Protein AF-A0A6M2A0Y3-F1 (afdb_monomer)

Secondary structure (DSSP, 8-state):
-HHHHHHHHHHHHHHHHHH-SS--HHHHHHHHT----S---HHHHHHHHHTS----SS--BT-BHHHHHTT--S-SEEEE-SSEEEEEEEETTEEEEEEEEE-TTSBEEEEEEE-TTS--EEEPPPBP-

pLDDT: mean 83.69, std 17.21, range [31.77, 98.12]

Nearest PDB structures (foldseek):
  3gmy-assembly2_B  TM=7.279E-01  e=8.124E-01  Streptomyces clavuligerus
  4bp9-assembly6_F  TM=4.773E-01  e=2.158E+00  Trypanosoma brucei
  3k44-assembly4_D  TM=2.844E-01  e=9.342E+00  Drosophila melanogaster

Structure (mmCIF, N/CA/C/O backbone):
data_AF-A0A6M2A0Y3-F1
#
_entry.id   AF-A0A6M2A0Y3-F1
#
loop_
_atom_site.group_PDB
_atom_site.id
_atom_site.type_symbol
_atom_site.label_atom_id
_atom_site.label_alt_id
_atom_site.label_comp_id
_atom_site.label_asym_id
_atom_site.label_entity_id
_atom_site.label_seq_id
_atom_site.pdbx_PDB_ins_code
_atom_site.Cartn_x
_atom_site.Cartn_y
_atom_site.Cartn_z
_atom_site.occupancy
_atom_site.B_iso_or_equiv
_atom_site.auth_seq_id
_atom_site.auth_comp_id
_atom_site.auth_asym_id
_atom_site.auth_atom_id
_atom_site.pdbx_PDB_model_num
ATOM 1 N N . MET A 1 1 ? -14.631 5.623 -30.372 1.00 44.09 1 MET A N 1
ATOM 2 C CA . MET A 1 1 ? -13.637 6.088 -29.372 1.00 44.09 1 MET A CA 1
ATOM 3 C C . MET A 1 1 ? -13.279 5.050 -28.300 1.00 44.09 1 MET A C 1
ATOM 5 O O . MET A 1 1 ? -12.095 4.834 -28.102 1.00 44.09 1 MET A O 1
ATOM 9 N N . LYS A 1 2 ? -14.228 4.340 -27.660 1.00 38.03 2 LYS A N 1
ATOM 10 C CA . LYS A 1 2 ? -13.922 3.330 -26.611 1.00 38.03 2 LYS A CA 1
ATOM 11 C C . LYS A 1 2 ? -13.047 2.138 -27.058 1.00 38.03 2 LYS A C 1
ATOM 13 O O . LYS A 1 2 ? -12.259 1.637 -26.266 1.00 38.03 2 LYS A O 1
ATOM 18 N N . ALA A 1 3 ? -13.153 1.699 -28.314 1.00 35.50 3 ALA A N 1
ATOM 19 C CA . ALA A 1 3 ? -12.375 0.563 -28.829 1.00 35.50 3 ALA A CA 1
ATOM 20 C C . ALA A 1 3 ? -10.895 0.901 -29.106 1.00 35.50 3 ALA A C 1
ATOM 22 O O . ALA A 1 3 ? -10.027 0.051 -28.936 1.00 35.50 3 ALA A O 1
ATOM 23 N N . TYR A 1 4 ? -10.597 2.153 -29.470 1.00 31.77 4 TYR A N 1
ATOM 24 C CA . TYR A 1 4 ? -9.240 2.596 -29.813 1.00 31.77 4 TYR A CA 1
ATOM 25 C C . TYR A 1 4 ? -8.333 2.689 -28.575 1.00 31.77 4 TYR A C 1
ATOM 27 O O . TYR A 1 4 ? -7.171 2.292 -28.622 1.00 31.77 4 TYR A O 1
ATOM 35 N N . ASN A 1 5 ? -8.892 3.112 -27.436 1.00 38.03 5 ASN A N 1
ATOM 36 C CA . ASN A 1 5 ? -8.170 3.148 -26.160 1.00 38.03 5 ASN A CA 1
ATOM 37 C C . ASN A 1 5 ? -7.891 1.738 -25.610 1.00 38.03 5 ASN A C 1
ATOM 39 O O . ASN A 1 5 ? -6.826 1.507 -25.049 1.00 38.03 5 ASN A O 1
ATOM 43 N N . ARG A 1 6 ? -8.788 0.764 -25.839 1.00 38.41 6 ARG A N 1
ATOM 44 C CA . ARG A 1 6 ? -8.549 -0.642 -25.453 1.00 38.41 6 ARG A CA 1
ATOM 45 C C . ARG A 1 6 ? -7.405 -1.283 -26.245 1.00 38.41 6 ARG A C 1
ATOM 47 O O . ARG A 1 6 ? -6.589 -1.982 -25.658 1.00 38.41 6 ARG A O 1
ATOM 54 N N . LEU A 1 7 ? -7.310 -1.021 -27.551 1.00 38.25 7 LEU A N 1
ATOM 55 C CA . LEU A 1 7 ? -6.240 -1.575 -28.393 1.00 38.25 7 LEU A CA 1
ATOM 56 C C . LEU A 1 7 ? -4.859 -0.963 -28.105 1.00 38.25 7 LEU A C 1
ATOM 58 O O . LEU A 1 7 ? -3.871 -1.695 -28.099 1.00 38.25 7 LEU A O 1
ATOM 62 N N . LYS A 1 8 ? -4.776 0.343 -27.809 1.00 36.94 8 LYS A N 1
ATOM 63 C CA . LYS A 1 8 ? -3.513 0.977 -27.386 1.00 36.94 8 LYS A CA 1
ATOM 64 C C . LYS A 1 8 ? -2.985 0.404 -26.069 1.00 36.94 8 LYS A C 1
ATOM 66 O O . LYS A 1 8 ? -1.787 0.155 -25.970 1.00 36.94 8 LYS A O 1
ATOM 71 N N . ASN A 1 9 ? -3.870 0.115 -25.112 1.00 45.28 9 ASN A N 1
ATOM 72 C CA . ASN A 1 9 ? -3.480 -0.502 -23.843 1.00 45.28 9 ASN A CA 1
ATOM 73 C C . ASN A 1 9 ? -2.858 -1.891 -24.054 1.00 45.28 9 ASN A C 1
ATOM 75 O O . ASN A 1 9 ? -1.806 -2.165 -23.494 1.00 45.28 9 ASN A O 1
ATOM 79 N N . HIS A 1 10 ? -3.421 -2.746 -24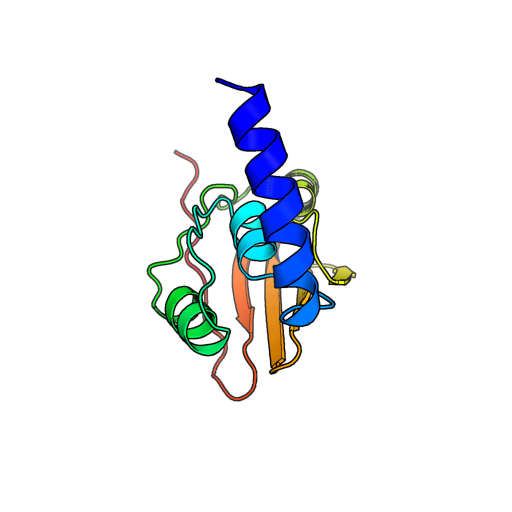.915 1.00 45.28 10 HIS A N 1
ATOM 80 C CA . HIS A 1 10 ? -2.874 -4.094 -25.145 1.00 45.28 10 HIS A CA 1
ATOM 81 C C . HIS A 1 10 ? -1.499 -4.116 -25.833 1.00 45.28 10 HIS A C 1
ATOM 83 O O . HIS A 1 10 ? -0.675 -4.967 -25.505 1.00 45.28 10 HIS A O 1
ATOM 89 N N . ILE A 1 11 ? -1.224 -3.180 -26.747 1.00 49.44 11 ILE A N 1
ATOM 90 C CA . ILE A 1 11 ? 0.081 -3.100 -27.426 1.00 49.44 11 ILE A CA 1
ATOM 91 C C . ILE A 1 11 ? 1.146 -2.505 -26.488 1.00 49.44 11 ILE A C 1
ATOM 93 O O . ILE A 1 11 ? 2.271 -3.000 -26.454 1.00 49.44 11 ILE A O 1
ATOM 97 N N . GLN A 1 12 ? 0.788 -1.511 -25.666 1.00 50.88 12 GLN A N 1
ATOM 98 C CA . GLN A 1 12 ? 1.687 -0.939 -24.655 1.00 50.88 12 GLN A CA 1
ATOM 99 C C . GLN A 1 12 ? 2.019 -1.954 -23.539 1.00 50.88 12 GLN A C 1
ATOM 101 O O . GLN A 1 12 ? 3.169 -2.051 -23.110 1.00 50.88 12 GLN A O 1
ATOM 106 N N . LEU A 1 13 ? 1.037 -2.770 -23.126 1.00 52.72 13 LEU A N 1
ATOM 107 C CA . LEU A 1 13 ? 1.202 -3.830 -22.122 1.00 52.72 13 LEU A CA 1
ATOM 108 C C . LEU A 1 13 ? 2.219 -4.903 -22.553 1.00 52.72 13 LEU A C 1
ATOM 110 O O . LEU A 1 13 ? 2.980 -5.390 -21.720 1.00 52.72 13 LEU A O 1
ATOM 114 N N . GLY A 1 14 ? 2.284 -5.248 -23.845 1.00 52.22 14 GLY A N 1
ATOM 115 C CA . GLY A 1 14 ? 3.218 -6.260 -24.358 1.00 52.22 14 GLY A CA 1
ATOM 116 C C . GLY A 1 14 ? 4.697 -5.864 -24.249 1.00 52.22 14 GLY A C 1
ATOM 117 O O . GLY A 1 14 ? 5.532 -6.694 -23.896 1.00 52.22 14 GLY A O 1
ATOM 118 N N . TYR A 1 15 ? 5.028 -4.590 -24.490 1.00 56.00 15 TYR A N 1
ATOM 119 C CA . TYR A 1 15 ? 6.403 -4.082 -24.369 1.00 56.00 15 TYR A CA 1
ATOM 120 C C . TYR A 1 15 ? 6.819 -3.842 -22.912 1.00 56.00 15 TYR A C 1
ATOM 122 O O . TYR A 1 15 ? 7.969 -4.100 -22.548 1.00 56.00 15 TYR A O 1
ATOM 130 N N . ASN A 1 16 ? 5.890 -3.410 -22.054 1.00 61.16 16 ASN A N 1
ATOM 131 C CA . ASN A 1 16 ? 6.184 -3.160 -20.642 1.00 61.16 16 ASN A CA 1
ATOM 132 C C . ASN A 1 16 ? 6.520 -4.447 -19.872 1.00 61.16 16 ASN A C 1
ATOM 134 O O . ASN A 1 16 ? 7.391 -4.410 -19.005 1.00 61.16 16 ASN A O 1
ATOM 138 N N . ARG A 1 17 ? 5.948 -5.602 -20.241 1.00 72.75 17 ARG A N 1
ATOM 139 C CA . ARG A 1 17 ? 6.266 -6.897 -19.602 1.00 72.75 17 ARG A CA 1
ATOM 140 C C . ARG A 1 17 ? 7.701 -7.381 -19.829 1.00 72.75 17 ARG A C 1
ATOM 142 O O . ARG A 1 17 ? 8.202 -8.161 -19.028 1.00 72.75 17 ARG A O 1
ATOM 149 N N . ILE A 1 18 ? 8.403 -6.894 -20.857 1.00 70.44 18 ILE A N 1
ATOM 150 C CA . ILE A 1 18 ? 9.843 -7.171 -21.025 1.00 70.44 18 ILE A CA 1
ATOM 151 C C . ILE A 1 18 ? 10.662 -6.420 -19.963 1.00 70.44 18 ILE A C 1
ATOM 153 O O . ILE A 1 18 ? 11.642 -6.942 -19.431 1.00 70.44 18 ILE A O 1
ATOM 157 N N . ARG A 1 19 ? 10.264 -5.183 -19.646 1.00 67.38 19 ARG A N 1
ATOM 158 C CA . ARG A 1 19 ? 10.937 -4.336 -18.651 1.00 67.38 19 ARG A CA 1
ATOM 159 C C . ARG A 1 19 ? 10.553 -4.716 -17.218 1.00 67.38 19 ARG A C 1
ATOM 161 O O . ARG A 1 19 ? 11.399 -4.650 -16.326 1.00 67.38 19 ARG A O 1
ATOM 168 N N . TYR A 1 20 ? 9.307 -5.141 -17.041 1.00 74.12 20 TYR A N 1
ATOM 169 C CA . TYR A 1 20 ? 8.647 -5.428 -15.774 1.00 74.12 20 TYR A CA 1
ATOM 170 C C . TYR A 1 20 ? 7.939 -6.790 -15.840 1.00 74.12 20 TYR A C 1
ATOM 172 O O . TYR A 1 20 ? 6.723 -6.861 -16.032 1.00 74.12 20 TYR A O 1
ATOM 180 N N . PRO A 1 21 ? 8.698 -7.894 -15.732 1.00 77.75 21 PRO A N 1
ATOM 181 C CA . PRO A 1 21 ? 8.154 -9.236 -15.932 1.00 77.75 21 PRO A CA 1
ATOM 182 C C . PRO A 1 21 ? 7.223 -9.710 -14.808 1.00 77.75 21 PRO A C 1
ATOM 184 O O . PRO A 1 21 ? 6.469 -10.652 -15.030 1.00 77.75 21 PRO A O 1
ATOM 187 N N . PHE A 1 22 ? 7.265 -9.078 -13.628 1.00 84.44 22 PHE A N 1
ATOM 188 C CA . PHE A 1 22 ? 6.494 -9.496 -12.450 1.00 84.44 22 PHE A CA 1
ATOM 189 C C . PHE A 1 22 ? 5.427 -8.460 -12.081 1.00 84.44 22 PHE A C 1
ATOM 191 O O . PHE A 1 22 ? 4.248 -8.727 -12.280 1.00 84.44 22 PHE A O 1
ATOM 198 N N . SER A 1 23 ? 5.832 -7.268 -11.636 1.00 88.19 23 SER A N 1
ATOM 199 C CA . SER A 1 23 ? 4.929 -6.155 -11.321 1.00 88.19 23 SER A CA 1
ATOM 200 C C . SER A 1 23 ? 5.288 -4.906 -12.121 1.00 88.19 23 SER A C 1
ATOM 202 O O . SER A 1 23 ? 6.466 -4.647 -12.379 1.00 88.19 23 SER A O 1
ATOM 204 N N . MET A 1 24 ? 4.279 -4.124 -12.501 1.00 89.31 24 MET A N 1
ATOM 205 C CA . MET A 1 24 ? 4.426 -2.824 -13.162 1.00 89.31 24 MET A CA 1
ATOM 206 C C . MET A 1 24 ? 4.079 -1.673 -12.205 1.00 89.31 24 MET A C 1
ATOM 208 O O . MET A 1 24 ? 3.170 -1.827 -11.387 1.00 89.31 24 MET A O 1
ATOM 212 N N . PRO A 1 25 ? 4.737 -0.503 -12.314 1.00 89.75 25 PRO A N 1
ATOM 213 C CA . PRO A 1 25 ? 4.362 0.685 -11.543 1.00 89.75 25 PRO A CA 1
ATOM 214 C C . PRO A 1 25 ? 2.874 1.034 -11.663 1.00 89.75 25 PRO A C 1
ATOM 216 O O . PRO A 1 25 ? 2.238 1.403 -10.682 1.00 89.75 25 PRO A O 1
ATOM 219 N N . GLU A 1 26 ? 2.297 0.857 -12.851 1.00 88.69 26 GLU A N 1
ATOM 220 C CA . GLU A 1 26 ? 0.884 1.114 -13.120 1.00 88.69 26 GLU A CA 1
ATOM 221 C C . GLU A 1 26 ? -0.049 0.153 -12.367 1.00 88.69 26 GLU A C 1
ATOM 223 O O . GLU A 1 26 ? -1.135 0.559 -11.972 1.00 88.69 26 GLU A O 1
ATOM 228 N N . GLU A 1 27 ? 0.362 -1.098 -12.125 1.00 90.00 27 GLU A N 1
ATOM 229 C CA . GLU A 1 27 ? -0.421 -2.057 -11.325 1.00 90.00 27 GLU A CA 1
ATOM 230 C C . GLU A 1 27 ? -0.467 -1.625 -9.858 1.00 90.00 27 GLU A C 1
ATOM 232 O O . GLU A 1 27 ? -1.539 -1.587 -9.262 1.00 90.00 27 GLU A O 1
ATOM 237 N N . VAL A 1 28 ? 0.675 -1.197 -9.309 1.00 91.69 28 VAL A N 1
ATOM 238 C CA . VAL A 1 28 ? 0.727 -0.622 -7.957 1.00 91.69 28 VAL A CA 1
ATOM 239 C C . VAL A 1 28 ? -0.116 0.651 -7.879 1.00 91.69 28 VAL A C 1
ATOM 241 O O . VAL A 1 28 ? -0.860 0.849 -6.921 1.00 91.69 28 VAL A O 1
ATOM 244 N N . GLY A 1 29 ? -0.027 1.510 -8.898 1.00 90.69 29 GLY A N 1
ATOM 245 C CA . GLY A 1 29 ? -0.835 2.720 -8.995 1.00 90.69 29 GLY A CA 1
ATOM 246 C C . GLY A 1 29 ? -2.330 2.414 -8.958 1.00 90.69 29 GLY A C 1
ATOM 247 O O . GLY A 1 29 ? -3.044 2.996 -8.147 1.00 90.69 29 GLY A O 1
ATOM 248 N N . LEU A 1 30 ? -2.794 1.457 -9.765 1.00 90.88 30 LEU A N 1
ATOM 249 C CA . LEU A 1 30 ? -4.194 1.026 -9.786 1.00 90.88 30 LEU A CA 1
ATOM 250 C C . LEU A 1 30 ? -4.669 0.529 -8.419 1.00 90.88 30 LEU A C 1
ATOM 252 O O . LEU A 1 30 ? -5.734 0.954 -7.964 1.00 90.88 30 LEU A O 1
ATOM 256 N N . ASP A 1 31 ? -3.868 -0.301 -7.752 1.00 92.69 31 ASP A N 1
ATOM 257 C CA . ASP A 1 31 ? -4.221 -0.863 -6.447 1.00 92.69 31 ASP A CA 1
ATOM 258 C C . ASP A 1 31 ? -4.334 0.235 -5.369 1.00 92.69 31 ASP A C 1
ATOM 260 O O . ASP A 1 31 ? -5.216 0.198 -4.508 1.00 92.69 31 ASP A O 1
ATOM 264 N N . LEU A 1 32 ? -3.529 1.298 -5.474 1.00 91.12 32 LEU A N 1
ATOM 265 C CA . LEU A 1 32 ? -3.592 2.470 -4.591 1.00 91.12 32 LEU A CA 1
ATOM 266 C C . LEU A 1 32 ? -4.614 3.543 -5.016 1.00 91.12 32 LEU A C 1
ATOM 268 O O . LEU A 1 32 ? -4.879 4.480 -4.254 1.00 91.12 32 LEU A O 1
ATOM 272 N N . GLY A 1 33 ? -5.196 3.434 -6.210 1.00 90.69 33 GLY A N 1
ATOM 273 C CA . GLY A 1 33 ? -6.075 4.459 -6.787 1.00 90.69 33 GLY A CA 1
ATOM 274 C C . GLY A 1 33 ? -5.321 5.696 -7.281 1.00 90.69 33 GLY A C 1
ATOM 275 O O . GLY A 1 33 ? -5.838 6.806 -7.238 1.00 90.69 33 GLY A O 1
ATOM 276 N N . LEU A 1 34 ? -4.073 5.528 -7.706 1.00 88.69 34 LEU A N 1
ATOM 277 C CA . LEU A 1 34 ? -3.209 6.587 -8.209 1.00 88.69 34 LEU A CA 1
ATOM 278 C C . LEU A 1 34 ? -3.163 6.544 -9.733 1.00 88.69 34 LEU A C 1
ATOM 280 O O . LEU A 1 34 ? -2.939 5.492 -10.334 1.00 88.69 34 LEU A O 1
ATOM 284 N N . ASP A 1 35 ? -3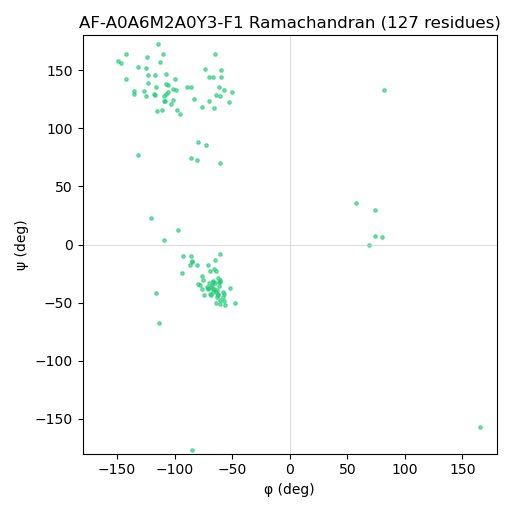.303 7.709 -10.359 1.00 84.69 35 ASP A N 1
ATOM 285 C CA . ASP A 1 35 ? -3.144 7.852 -11.804 1.00 84.69 35 ASP A CA 1
ATOM 286 C C . ASP A 1 35 ? -1.656 7.931 -12.175 1.00 84.69 35 ASP A C 1
ATOM 288 O O . ASP A 1 35 ? -1.110 8.993 -12.485 1.00 84.69 35 ASP A O 1
ATOM 292 N N . ILE A 1 36 ? -0.969 6.791 -12.083 1.00 82.56 36 ILE A N 1
ATOM 293 C CA . ILE A 1 36 ? 0.415 6.656 -12.542 1.00 82.56 36 ILE A CA 1
ATOM 294 C C . ILE A 1 36 ? 0.373 6.474 -14.058 1.00 82.56 36 ILE A C 1
ATOM 296 O O . ILE A 1 36 ? 0.289 5.363 -14.582 1.00 82.56 36 ILE A O 1
ATOM 300 N N . THR A 1 37 ? 0.390 7.597 -14.772 1.00 69.00 37 THR A N 1
ATOM 301 C CA . THR A 1 37 ? 0.505 7.625 -16.230 1.00 69.00 37 THR A CA 1
ATOM 302 C C . THR A 1 37 ? 1.935 7.931 -16.644 1.00 69.00 37 THR A C 1
ATOM 304 O O . THR A 1 37 ? 2.606 8.783 -16.066 1.00 69.00 37 THR A O 1
ATOM 307 N N . ASN A 1 38 ? 2.363 7.266 -17.718 1.00 5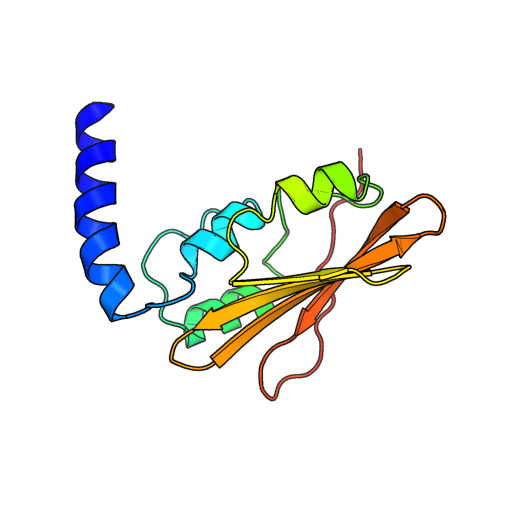8.97 38 ASN A N 1
ATOM 308 C CA . ASN A 1 38 ? 3.722 7.234 -18.262 1.00 58.97 38 ASN A CA 1
ATOM 309 C C . ASN A 1 38 ? 4.628 6.238 -17.540 1.00 58.97 38 ASN A C 1
ATOM 311 O O . ASN A 1 38 ? 4.698 6.216 -16.320 1.00 58.97 38 ASN A O 1
ATOM 315 N N . ALA A 1 39 ? 5.336 5.442 -18.345 1.00 60.66 39 ALA A N 1
ATOM 316 C CA . ALA A 1 39 ? 6.285 4.408 -17.948 1.00 60.66 39 ALA A CA 1
ATOM 317 C C . ALA A 1 39 ? 7.463 4.977 -17.135 1.00 60.66 39 ALA A C 1
ATOM 319 O O . ALA A 1 39 ? 8.597 5.042 -17.631 1.00 60.66 39 ALA A O 1
ATOM 320 N N . LEU A 1 40 ? 7.190 5.400 -15.898 1.00 72.25 40 LEU A N 1
ATOM 321 C CA . LEU A 1 40 ? 8.200 5.743 -14.918 1.00 72.25 40 LEU A CA 1
ATOM 322 C C . LEU A 1 40 ? 9.185 4.585 -14.873 1.00 72.25 40 LEU A C 1
ATOM 324 O O . LEU A 1 40 ? 8.813 3.409 -14.827 1.00 72.25 40 LEU A O 1
ATOM 328 N N . ASN A 1 41 ? 10.467 4.922 -14.955 1.00 82.50 41 ASN A N 1
ATOM 329 C CA . ASN A 1 41 ? 11.474 3.941 -14.612 1.00 82.50 41 ASN A CA 1
ATOM 330 C C . ASN A 1 41 ? 11.340 3.616 -13.109 1.00 82.50 41 ASN A C 1
ATOM 332 O O . ASN A 1 41 ? 10.672 4.333 -12.364 1.00 82.50 41 ASN A O 1
ATOM 336 N N . PHE A 1 42 ? 11.946 2.514 -12.672 1.00 84.88 42 PHE A N 1
ATOM 337 C CA . PHE A 1 42 ? 11.781 2.044 -11.297 1.00 84.88 42 PHE A CA 1
ATOM 338 C C . PHE A 1 42 ? 12.208 3.091 -10.254 1.00 84.88 42 PHE A C 1
ATOM 340 O O . PHE A 1 42 ? 11.495 3.286 -9.283 1.00 84.88 42 PHE A O 1
ATOM 347 N N . GLU A 1 43 ? 13.305 3.809 -10.489 1.00 88.06 43 GLU A N 1
ATOM 348 C CA . GLU A 1 43 ? 13.825 4.839 -9.581 1.00 88.06 43 GLU A CA 1
ATOM 349 C C . GLU A 1 43 ? 12.851 6.014 -9.431 1.00 88.06 43 GLU A C 1
ATOM 351 O O . GLU A 1 43 ? 12.430 6.320 -8.322 1.00 88.06 43 GLU A O 1
ATOM 356 N N . SER A 1 44 ? 12.371 6.584 -10.541 1.00 87.94 44 SER A N 1
ATOM 357 C CA . SER A 1 44 ? 11.370 7.660 -10.508 1.00 87.94 44 SER A CA 1
ATOM 358 C C . SER A 1 44 ? 10.043 7.214 -9.885 1.00 87.94 44 SER A C 1
ATOM 360 O O . SER A 1 44 ? 9.320 8.021 -9.306 1.00 87.94 44 SER A O 1
ATOM 362 N N . PHE A 1 45 ? 9.702 5.928 -10.002 1.00 88.19 45 PHE A N 1
ATOM 363 C CA . PHE A 1 45 ? 8.549 5.356 -9.315 1.00 88.19 45 PHE A CA 1
ATOM 364 C C . PHE A 1 45 ? 8.769 5.273 -7.797 1.00 88.19 45 PHE A C 1
ATOM 366 O O . PHE A 1 45 ? 7.870 5.642 -7.042 1.00 88.19 45 PHE A O 1
ATOM 373 N N . LEU A 1 46 ? 9.955 4.858 -7.341 1.00 89.44 46 LEU A N 1
ATOM 374 C CA . LEU A 1 46 ? 10.291 4.859 -5.916 1.00 89.44 46 LEU A CA 1
ATOM 375 C C . LEU A 1 46 ? 10.297 6.274 -5.335 1.00 89.44 46 LEU A C 1
ATOM 377 O O . LEU A 1 46 ? 9.688 6.490 -4.293 1.00 89.44 46 LEU A O 1
ATOM 381 N N . GLU A 1 47 ? 10.910 7.234 -6.032 1.00 88.75 47 GLU A N 1
ATOM 382 C CA . GLU A 1 47 ? 10.896 8.653 -5.653 1.00 88.75 47 GLU A CA 1
ATOM 383 C C . GLU A 1 47 ? 9.465 9.191 -5.539 1.00 88.75 47 GLU A C 1
ATOM 385 O O . GLU A 1 47 ? 9.126 9.905 -4.595 1.00 88.75 47 GLU A O 1
ATOM 390 N N . PHE A 1 48 ? 8.591 8.821 -6.480 1.00 87.88 48 PHE A N 1
ATOM 391 C CA . PHE A 1 48 ? 7.183 9.200 -6.427 1.00 87.88 48 PHE A CA 1
ATOM 392 C C . PHE A 1 48 ? 6.495 8.654 -5.168 1.00 87.88 48 PHE A C 1
ATOM 394 O O . PHE A 1 48 ? 5.834 9.419 -4.457 1.00 87.88 48 PHE A O 1
ATOM 401 N N . LEU A 1 49 ? 6.683 7.366 -4.857 1.00 88.31 49 LEU A N 1
ATOM 402 C CA . LEU A 1 49 ? 6.109 6.737 -3.666 1.00 88.31 49 LEU A CA 1
ATOM 403 C C . LEU A 1 49 ? 6.664 7.338 -2.364 1.00 88.31 49 LEU A C 1
ATOM 405 O O . LEU A 1 49 ? 5.899 7.579 -1.429 1.00 88.31 49 LEU A O 1
ATOM 409 N N . SER A 1 50 ? 7.969 7.618 -2.306 1.00 87.06 50 SER A N 1
ATOM 410 C CA . SER A 1 50 ? 8.647 8.116 -1.103 1.00 87.06 50 SER A CA 1
ATOM 411 C C . SER A 1 50 ? 8.476 9.620 -0.867 1.00 87.06 50 SER A C 1
ATOM 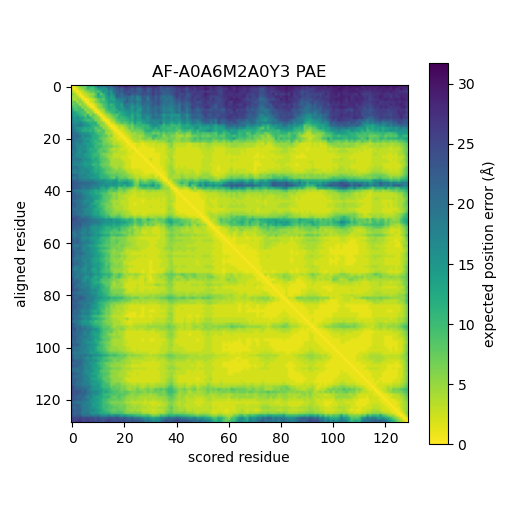413 O O . SER A 1 50 ? 8.618 10.080 0.264 1.00 87.06 50 SER A O 1
ATOM 415 N N . SER A 1 51 ? 8.082 10.392 -1.887 1.00 83.56 51 SER A N 1
ATOM 416 C CA . SER A 1 51 ? 7.874 11.849 -1.796 1.00 83.56 51 SER A CA 1
ATOM 417 C C . SER A 1 51 ? 6.800 12.298 -0.791 1.00 83.56 51 SER A C 1
ATOM 419 O O . SER A 1 51 ? 6.598 13.498 -0.594 1.00 83.56 51 SER A O 1
ATOM 421 N N . GLY A 1 52 ? 6.030 11.368 -0.216 1.00 71.69 52 GLY A N 1
ATOM 422 C CA . GLY A 1 52 ? 4.897 11.664 0.666 1.00 71.69 52 GLY A CA 1
ATOM 423 C C . GLY A 1 52 ? 3.701 12.315 -0.041 1.00 71.69 52 GLY A C 1
ATOM 424 O O . GLY A 1 52 ? 2.686 12.586 0.601 1.00 71.69 52 GLY A O 1
ATOM 425 N N . SER A 1 53 ? 3.800 12.546 -1.355 1.00 70.19 53 SER A N 1
ATOM 426 C CA . SER A 1 53 ? 2.720 13.075 -2.201 1.00 70.19 53 SER A CA 1
ATOM 427 C C . SER A 1 53 ? 1.778 11.973 -2.696 1.00 70.19 53 SER A C 1
ATOM 429 O O . SER A 1 53 ? 0.678 12.250 -3.170 1.00 70.19 53 SER A O 1
ATOM 431 N N . CYS A 1 54 ? 2.200 10.716 -2.558 1.00 74.50 54 CYS A N 1
ATOM 432 C CA . CYS A 1 54 ? 1.415 9.526 -2.835 1.00 74.50 54 CYS A CA 1
ATOM 433 C C . CYS A 1 54 ? 0.343 9.338 -1.747 1.00 74.50 54 CYS A C 1
ATOM 435 O O . CYS A 1 54 ? 0.553 8.645 -0.753 1.00 74.50 54 CYS A O 1
ATOM 437 N N . LEU A 1 55 ? -0.810 9.985 -1.926 1.00 84.69 55 LEU A N 1
ATOM 438 C CA . LEU A 1 55 ? -1.995 9.769 -1.098 1.00 84.69 55 LEU A CA 1
ATOM 439 C C . LEU A 1 55 ? -2.904 8.744 -1.787 1.00 84.69 55 LEU A C 1
ATOM 441 O O . LEU A 1 55 ? -3.459 9.066 -2.841 1.00 84.69 55 LEU A O 1
ATOM 445 N N . PRO A 1 56 ? -3.071 7.533 -1.222 1.00 88.94 56 PRO A N 1
ATOM 446 C CA . PRO A 1 56 ? -3.976 6.539 -1.782 1.00 88.94 56 PRO A CA 1
ATOM 447 C C . PRO A 1 56 ? -5.395 7.108 -1.880 1.00 88.94 56 PRO A C 1
ATOM 449 O O . PRO A 1 56 ? -5.891 7.692 -0.916 1.00 88.94 56 PRO A O 1
ATOM 452 N N . GLN A 1 57 ? -6.047 6.932 -3.029 1.00 89.75 57 GLN A N 1
ATOM 453 C CA . GLN A 1 57 ? -7.431 7.385 -3.236 1.00 89.75 57 GLN A CA 1
ATOM 454 C C . GLN A 1 57 ? -8.444 6.278 -2.940 1.00 89.75 57 GLN A C 1
ATOM 456 O O . GLN A 1 57 ? -9.588 6.562 -2.602 1.00 89.75 57 GLN A O 1
ATOM 461 N N . ASN A 1 58 ? -8.014 5.018 -3.040 1.00 88.56 58 ASN A N 1
ATOM 462 C CA . ASN A 1 58 ? -8.862 3.859 -2.771 1.00 88.56 58 ASN A CA 1
ATOM 463 C C . ASN A 1 58 ? -8.910 3.482 -1.286 1.00 88.56 58 ASN A C 1
ATOM 465 O O . ASN A 1 58 ? -9.754 2.687 -0.888 1.00 88.56 58 ASN A O 1
ATOM 469 N N . LEU A 1 59 ? -7.985 3.995 -0.470 1.00 93.19 59 LEU A N 1
ATOM 470 C CA . LEU A 1 59 ? -7.811 3.563 0.913 1.00 93.19 59 LEU A CA 1
ATOM 471 C C . LEU A 1 59 ? -8.099 4.702 1.869 1.00 93.19 59 LEU A C 1
ATOM 473 O O . LEU A 1 59 ? -7.575 5.800 1.719 1.00 93.19 59 LEU A O 1
ATOM 477 N N . GLU A 1 60 ? -8.850 4.399 2.919 1.00 93.94 60 GLU A N 1
ATOM 478 C CA . GLU A 1 60 ? -9.176 5.359 3.962 1.00 93.94 60 GLU A CA 1
ATOM 479 C C . GLU A 1 60 ? -8.933 4.771 5.342 1.00 93.94 60 GLU A C 1
ATOM 481 O O . GLU A 1 60 ? -9.042 3.563 5.586 1.00 93.94 60 GLU A O 1
ATOM 486 N N . LYS A 1 61 ? -8.642 5.653 6.296 1.00 94.50 61 LYS A N 1
ATOM 487 C CA . LYS A 1 61 ? -8.528 5.252 7.689 1.00 94.50 61 LYS A CA 1
ATOM 488 C C . LYS A 1 61 ? -9.864 4.680 8.174 1.00 94.50 61 LYS A C 1
ATOM 490 O O . LYS A 1 61 ? -10.924 5.267 7.970 1.00 94.50 61 LYS A O 1
ATOM 495 N N . TYR A 1 62 ? -9.776 3.560 8.880 1.00 95.75 62 TYR A N 1
ATOM 496 C CA . TYR A 1 62 ? -10.873 2.764 9.433 1.00 95.75 62 TYR A CA 1
ATOM 497 C C . TYR A 1 62 ? -11.679 1.930 8.433 1.00 95.75 62 TYR A C 1
ATOM 499 O O . TYR A 1 62 ? -12.663 1.309 8.839 1.00 95.75 62 TYR A O 1
ATOM 507 N N . MET A 1 63 ? -11.252 1.863 7.172 1.00 95.62 63 MET A N 1
ATOM 508 C CA . MET A 1 63 ? -11.819 0.936 6.194 1.00 95.62 63 MET A CA 1
ATOM 509 C C . MET A 1 63 ? -11.643 -0.517 6.657 1.00 95.62 63 MET A C 1
ATOM 511 O O . MET A 1 63 ? -10.638 -0.847 7.298 1.00 95.62 63 MET A O 1
ATOM 515 N N . ARG A 1 64 ? -12.617 -1.392 6.383 1.00 96.81 64 ARG A N 1
ATOM 516 C CA . ARG A 1 64 ? -12.541 -2.794 6.823 1.00 96.81 64 ARG A CA 1
ATOM 517 C C . ARG A 1 64 ? -11.467 -3.533 6.037 1.00 96.81 64 ARG A C 1
ATOM 519 O O . ARG A 1 64 ? -11.329 -3.318 4.838 1.00 96.81 64 ARG A O 1
ATOM 526 N N . ARG A 1 65 ? -10.767 -4.463 6.689 1.00 96.62 65 ARG A N 1
ATOM 527 C CA . ARG A 1 65 ? -9.730 -5.302 6.069 1.00 96.62 65 ARG A CA 1
ATOM 528 C C . ARG A 1 65 ? -10.187 -5.904 4.743 1.00 96.62 65 ARG A C 1
ATOM 530 O O . ARG A 1 65 ? -9.520 -5.716 3.740 1.00 96.62 65 ARG A O 1
ATOM 537 N N . GLU A 1 66 ? -11.360 -6.531 4.709 1.00 95.88 66 GLU A N 1
ATOM 538 C CA . GLU A 1 66 ? -11.891 -7.144 3.482 1.00 95.88 66 GLU A CA 1
ATOM 539 C C . GLU A 1 66 ? -12.123 -6.150 2.336 1.00 95.88 66 GLU A C 1
ATOM 541 O O . GLU A 1 66 ? -12.016 -6.527 1.174 1.00 95.88 66 GLU A O 1
ATOM 546 N N . GLU A 1 67 ? -12.477 -4.899 2.636 1.00 95.31 67 GLU A N 1
ATOM 547 C CA . GLU A 1 67 ? -12.666 -3.856 1.620 1.00 95.31 67 GLU A CA 1
ATOM 548 C C . GLU A 1 67 ? -11.314 -3.380 1.101 1.00 95.31 67 GLU A C 1
ATOM 550 O O . GLU A 1 67 ? -11.119 -3.278 -0.106 1.00 95.31 67 GLU A O 1
ATOM 555 N N . VAL A 1 68 ? -10.366 -3.174 2.015 1.00 95.25 68 VAL A N 1
ATOM 556 C CA . VAL A 1 68 ? -9.004 -2.759 1.693 1.00 95.25 68 VAL A CA 1
ATOM 557 C C . VAL A 1 68 ? -8.303 -3.787 0.815 1.00 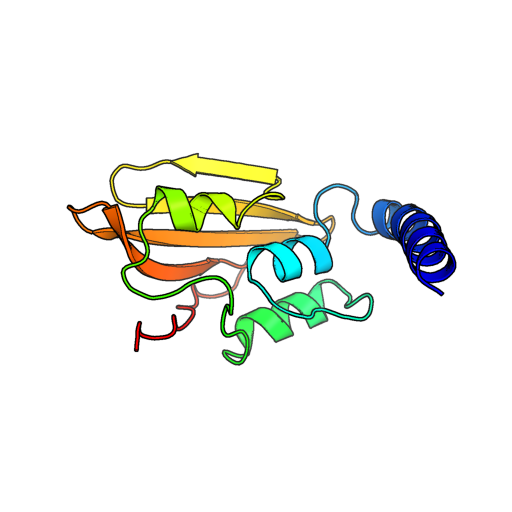95.25 68 VAL A C 1
ATOM 559 O O . VAL A 1 68 ? -7.771 -3.444 -0.236 1.00 95.25 68 VAL A O 1
ATOM 562 N N . GLU A 1 69 ? -8.323 -5.056 1.219 1.00 95.31 69 GLU A N 1
ATOM 563 C CA . GLU A 1 69 ? -7.610 -6.119 0.510 1.00 95.31 69 GLU A CA 1
ATOM 564 C C . GLU A 1 69 ? -8.156 -6.347 -0.909 1.00 95.31 69 GLU A C 1
ATOM 566 O O . GLU A 1 69 ? -7.414 -6.797 -1.774 1.00 95.31 69 GLU A O 1
ATOM 571 N N . 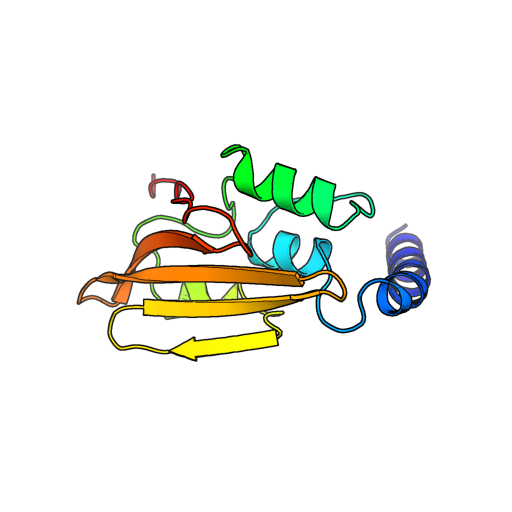ARG A 1 70 ? -9.413 -5.974 -1.196 1.00 95.00 70 ARG A N 1
ATOM 572 C CA . ARG A 1 70 ? -9.982 -6.038 -2.556 1.00 95.00 70 ARG A CA 1
ATOM 573 C C . ARG A 1 70 ? -9.379 -5.027 -3.525 1.00 95.00 70 ARG A C 1
ATOM 575 O O . ARG A 1 70 ? -9.484 -5.245 -4.729 1.00 95.00 70 ARG A O 1
ATOM 582 N N . PHE A 1 71 ? -8.794 -3.935 -3.034 1.00 94.75 71 PHE A N 1
ATOM 583 C CA . PHE A 1 71 ? -8.113 -2.973 -3.899 1.00 94.75 71 PHE A CA 1
ATOM 584 C C . PHE A 1 71 ? -6.746 -3.479 -4.360 1.00 94.75 71 PHE A C 1
ATOM 586 O O . PHE A 1 71 ? -6.320 -3.125 -5.450 1.00 94.75 71 PHE A O 1
ATOM 593 N N . PHE A 1 72 ? -6.096 -4.347 -3.584 1.00 93.62 72 PHE A N 1
ATOM 594 C CA . PHE A 1 72 ? -4.802 -4.939 -3.922 1.00 93.62 72 PHE A CA 1
ATOM 595 C C . PHE A 1 72 ? -4.986 -6.184 -4.797 1.00 93.62 72 PHE A C 1
ATOM 597 O O . PHE A 1 72 ? -4.863 -7.319 -4.333 1.00 93.62 72 PHE A O 1
ATOM 604 N N . ALA A 1 73 ? -5.327 -5.974 -6.067 1.00 89.88 73 ALA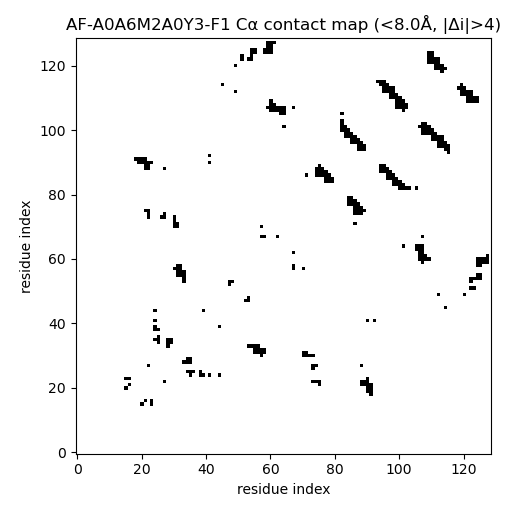 A N 1
ATOM 605 C CA . ALA A 1 73 ? -5.627 -7.051 -7.007 1.00 89.88 73 ALA A CA 1
ATOM 606 C C . ALA A 1 73 ? -4.388 -7.610 -7.725 1.00 89.88 73 ALA A C 1
ATOM 608 O O . ALA A 1 73 ? -4.452 -8.714 -8.271 1.00 89.88 73 ALA A O 1
ATOM 609 N N . HIS A 1 74 ? -3.271 -6.878 -7.725 1.00 89.75 74 HIS A N 1
ATOM 610 C CA . HIS A 1 74 ? -2.068 -7.219 -8.482 1.00 89.75 74 HIS A CA 1
ATOM 611 C C . HIS A 1 74 ? -0.778 -7.423 -7.653 1.00 89.75 74 HIS A C 1
ATOM 613 O O . HIS A 1 74 ? 0.310 -7.298 -8.231 1.00 89.75 74 HIS A O 1
ATOM 619 N N . PRO A 1 75 ? -0.811 -7.749 -6.342 1.00 91.88 75 PRO A N 1
ATOM 620 C CA . PRO A 1 75 ? 0.415 -8.052 -5.620 1.00 91.88 75 PRO A CA 1
ATOM 621 C C . PRO A 1 75 ? 1.027 -9.344 -6.166 1.00 91.88 75 PRO A C 1
ATOM 623 O O . PRO A 1 75 ? 0.328 -10.300 -6.505 1.00 91.88 75 PRO A O 1
ATOM 626 N N . PHE A 1 76 ? 2.355 -9.406 -6.207 1.00 91.25 76 PHE A N 1
ATOM 627 C CA . PHE A 1 76 ? 3.034 -10.667 -6.490 1.00 91.25 76 PHE A CA 1
ATOM 628 C C . PHE A 1 76 ? 2.850 -11.654 -5.332 1.00 91.25 76 PHE A C 1
ATOM 630 O O . PHE A 1 76 ? 2.722 -12.860 -5.545 1.00 91.25 76 PHE A O 1
ATOM 637 N N . ARG A 1 77 ? 2.845 -11.143 -4.096 1.00 94.44 77 ARG A N 1
ATOM 638 C CA . ARG A 1 77 ? 2.622 -11.926 -2.883 1.00 94.44 77 ARG A CA 1
ATOM 639 C C . ARG A 1 77 ? 1.794 -11.137 -1.878 1.00 94.44 77 ARG A C 1
ATOM 641 O O . ARG A 1 77 ? 2.002 -9.939 -1.704 1.00 94.44 77 ARG A O 1
ATOM 648 N N . THR A 1 78 ? 0.907 -11.842 -1.187 1.00 97.12 78 THR A N 1
ATOM 649 C CA . THR A 1 78 ? 0.164 -11.322 -0.040 1.00 97.12 78 THR A CA 1
ATOM 650 C C . THR A 1 78 ? 0.392 -12.234 1.152 1.00 97.12 78 THR A C 1
ATOM 652 O O . THR A 1 78 ? 0.185 -13.442 1.040 1.00 97.12 78 THR A O 1
ATOM 655 N N . ASP A 1 79 ? 0.794 -11.663 2.285 1.00 97.00 79 ASP A N 1
ATOM 656 C CA . ASP A 1 79 ? 0.919 -12.383 3.552 1.00 97.00 79 ASP A CA 1
ATOM 657 C C . ASP A 1 79 ? -0.027 -11.790 4.600 1.00 97.00 79 ASP A C 1
ATOM 659 O O . ASP A 1 79 ? -0.033 -10.582 4.863 1.00 97.00 79 ASP A O 1
ATOM 663 N N . HIS A 1 80 ? -0.810 -12.660 5.237 1.00 96.50 80 HIS A N 1
ATOM 664 C CA . HIS A 1 80 ? -1.745 -12.290 6.293 1.00 96.50 80 HIS A CA 1
ATOM 665 C C . HIS A 1 80 ? -1.165 -12.620 7.663 1.00 96.50 80 HIS A C 1
ATOM 667 O O . HIS A 1 80 ? -0.856 -13.769 7.975 1.00 96.50 80 HIS A O 1
ATOM 673 N N . PHE A 1 81 ? -1.099 -11.605 8.513 1.00 93.94 81 PHE A N 1
ATOM 674 C CA . PHE A 1 81 ? -0.817 -11.737 9.935 1.00 93.94 81 PHE A CA 1
ATOM 675 C C . PHE A 1 81 ? -2.048 -11.305 10.739 1.00 93.94 81 PHE A C 1
ATOM 677 O O . PHE A 1 81 ? -3.035 -10.800 10.186 1.00 93.94 81 PHE A O 1
ATOM 684 N N . GLN A 1 82 ? -2.002 -11.517 12.055 1.00 92.12 82 GLN A N 1
ATOM 685 C CA . GLN A 1 82 ? -3.138 -11.255 12.938 1.00 92.12 82 GLN A CA 1
ATOM 686 C C . GLN A 1 82 ? -3.629 -9.804 12.823 1.00 92.12 82 GLN A C 1
ATOM 688 O O . GLN A 1 82 ? -4.806 -9.582 12.557 1.00 92.12 82 GLN A O 1
ATOM 693 N N . ASP A 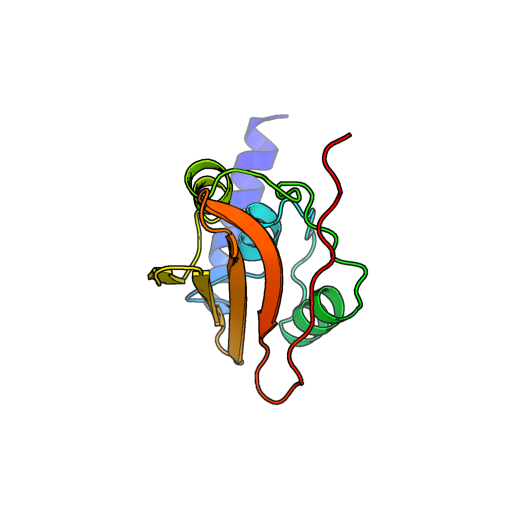1 83 ? -2.727 -8.834 12.962 1.00 95.69 83 ASP A N 1
ATOM 694 C CA . ASP A 1 83 ? -3.018 -7.397 12.983 1.00 95.69 83 ASP A CA 1
ATOM 695 C C . ASP A 1 83 ? -2.537 -6.654 11.726 1.00 95.69 83 ASP A C 1
ATOM 697 O O . ASP A 1 83 ? -2.649 -5.431 11.651 1.00 95.69 83 ASP A O 1
ATOM 701 N N . LYS A 1 84 ? -2.000 -7.363 10.726 1.00 97.00 84 LYS A N 1
ATOM 702 C CA . LYS A 1 84 ? -1.485 -6.742 9.501 1.00 97.00 84 LYS A CA 1
ATOM 703 C C . LYS A 1 84 ? -1.611 -7.611 8.251 1.00 97.00 84 LYS A C 1
ATOM 705 O O . LYS A 1 84 ? -1.677 -8.837 8.341 1.00 97.00 84 LYS A O 1
ATOM 710 N N . THR A 1 85 ? -1.598 -6.964 7.091 1.00 98.12 85 THR A N 1
ATOM 711 C CA . THR A 1 85 ? -1.486 -7.599 5.769 1.00 98.12 85 THR A CA 1
ATOM 712 C C . THR A 1 85 ? -0.325 -6.956 5.024 1.00 98.12 85 THR A C 1
ATOM 714 O O . THR A 1 85 ? -0.215 -5.731 5.008 1.00 98.12 85 THR A O 1
ATOM 717 N N . LEU A 1 86 ? 0.540 -7.778 4.438 1.00 98.00 86 LEU A N 1
ATOM 718 C CA . LEU A 1 86 ? 1.680 -7.340 3.641 1.00 98.00 86 LEU A CA 1
ATOM 719 C C . LEU A 1 86 ? 1.404 -7.627 2.165 1.00 98.00 86 LEU A C 1
ATOM 721 O O . LEU A 1 86 ? 1.044 -8.753 1.820 1.00 98.00 86 LEU A O 1
ATOM 725 N N . PHE A 1 87 ? 1.586 -6.625 1.311 1.00 97.88 87 PHE A N 1
ATOM 726 C CA . PHE A 1 87 ? 1.489 -6.753 -0.142 1.00 97.88 87 PHE A CA 1
ATOM 727 C C . PHE A 1 87 ? 2.842 -6.480 -0.780 1.00 97.88 87 PHE A C 1
ATOM 729 O O . PHE A 1 87 ? 3.323 -5.349 -0.723 1.00 97.88 87 PHE A O 1
ATOM 736 N N . SER A 1 88 ? 3.427 -7.493 -1.415 1.00 96.81 88 SER A N 1
ATOM 737 C CA . SER A 1 88 ? 4.738 -7.401 -2.055 1.00 96.81 88 SER A CA 1
ATOM 738 C C . SER A 1 88 ? 4.614 -7.353 -3.572 1.00 96.81 88 SER A C 1
ATOM 740 O O . SER A 1 88 ? 3.965 -8.200 -4.191 1.00 96.81 88 SER A O 1
ATOM 742 N N . TYR A 1 89 ? 5.303 -6.389 -4.175 1.00 94.88 89 TYR A N 1
ATOM 743 C CA . TYR A 1 89 ? 5.447 -6.216 -5.616 1.00 94.88 89 TYR A CA 1
ATOM 744 C C . TYR A 1 89 ? 6.917 -6.364 -5.987 1.00 94.88 89 TYR A C 1
ATOM 746 O O . TYR A 1 89 ? 7.781 -5.704 -5.406 1.00 94.88 89 TYR A O 1
ATOM 754 N N . TYR A 1 90 ? 7.210 -7.211 -6.972 1.00 92.62 90 TYR A N 1
ATOM 755 C CA . TYR A 1 90 ? 8.582 -7.444 -7.414 1.00 92.62 90 TYR A CA 1
ATOM 756 C C . TYR A 1 90 ? 8.830 -6.808 -8.772 1.00 92.62 90 TYR A C 1
ATOM 758 O O . TYR A 1 90 ? 8.042 -6.906 -9.709 1.00 92.62 90 TYR A O 1
ATOM 766 N N . PHE A 1 91 ? 9.992 -6.192 -8.891 1.00 90.44 91 PHE A N 1
ATOM 767 C CA . PHE A 1 91 ? 10.492 -5.573 -10.101 1.00 90.44 91 PHE A CA 1
ATOM 768 C C . PHE A 1 91 ? 11.848 -6.194 -10.421 1.00 90.44 91 PHE A C 1
ATOM 770 O O . PHE A 1 91 ? 12.515 -6.776 -9.569 1.00 90.44 91 PHE A O 1
ATOM 777 N N . LYS A 1 92 ? 12.309 -6.067 -11.665 1.00 86.94 92 LYS A N 1
ATOM 778 C CA . LYS A 1 92 ? 13.639 -6.580 -12.028 1.00 86.94 92 LYS A CA 1
ATOM 779 C C . LYS A 1 92 ? 14.755 -5.901 -11.216 1.00 86.94 92 LYS A C 1
ATOM 781 O O . LYS A 1 92 ? 15.797 -6.503 -10.986 1.00 86.94 92 LYS A O 1
ATOM 786 N N . GLN A 1 93 ? 14.543 -4.643 -10.835 1.00 88.56 93 GLN A N 1
ATOM 787 C CA . GLN A 1 93 ? 15.510 -3.791 -10.146 1.00 88.56 93 GLN A CA 1
ATOM 788 C C . GLN A 1 93 ? 15.386 -3.834 -8.614 1.00 88.56 93 GLN A C 1
ATOM 790 O O . GLN A 1 93 ? 16.255 -3.298 -7.937 1.00 88.56 93 GLN A O 1
ATOM 795 N N . GLY A 1 94 ? 14.333 -4.443 -8.060 1.00 90.69 94 GLY A N 1
ATOM 796 C CA . GLY A 1 94 ? 14.060 -4.399 -6.626 1.00 90.69 94 GLY A CA 1
ATOM 797 C C . GLY A 1 94 ? 12.642 -4.839 -6.284 1.00 90.69 94 GLY A C 1
ATOM 798 O O . GLY A 1 94 ? 12.000 -5.562 -7.042 1.00 90.69 94 GLY A O 1
ATOM 799 N N . TRP A 1 95 ? 12.141 -4.402 -5.139 1.00 93.50 95 TRP A N 1
ATOM 800 C CA . TRP A 1 95 ? 10.796 -4.717 -4.671 1.00 93.50 95 TRP A CA 1
ATOM 801 C C . TRP A 1 95 ? 10.178 -3.506 -3.982 1.00 93.50 95 TRP A C 1
ATOM 803 O O . TRP A 1 95 ? 10.879 -2.554 -3.650 1.00 93.50 95 TRP A O 1
ATOM 813 N N . VAL A 1 96 ? 8.863 -3.542 -3.810 1.00 94.12 96 VAL A N 1
ATOM 814 C CA . VAL A 1 96 ? 8.101 -2.581 -3.014 1.00 94.12 96 VAL A CA 1
ATOM 815 C C . VAL A 1 96 ? 7.123 -3.369 -2.165 1.00 94.12 96 VAL A C 1
ATOM 817 O O . VAL A 1 96 ? 6.427 -4.238 -2.695 1.00 94.12 96 VAL A O 1
ATOM 820 N N . GLU A 1 97 ? 7.053 -3.069 -0.872 1.00 96.81 97 GLU A N 1
ATOM 821 C CA . GLU A 1 97 ? 6.063 -3.679 0.012 1.00 96.81 97 GLU A CA 1
ATOM 822 C C . GLU A 1 97 ? 5.206 -2.636 0.707 1.00 96.81 97 GLU A C 1
ATOM 824 O O . GLU A 1 97 ? 5.696 -1.608 1.176 1.00 96.81 97 GLU A O 1
ATOM 829 N N . PHE A 1 98 ? 3.916 -2.943 0.798 1.00 96.69 98 PHE A N 1
ATOM 830 C CA . PHE A 1 98 ? 2.967 -2.180 1.588 1.00 96.69 98 PHE A CA 1
ATOM 831 C C . PHE A 1 98 ? 2.512 -3.012 2.779 1.00 96.69 98 PHE A C 1
ATOM 833 O O . PHE A 1 98 ? 1.860 -4.044 2.607 1.00 96.69 98 PHE A O 1
ATOM 840 N N . GLU A 1 99 ? 2.831 -2.554 3.988 1.00 97.56 99 GLU A N 1
ATOM 841 C CA . GLU A 1 99 ? 2.330 -3.140 5.229 1.00 97.56 99 GLU A CA 1
ATOM 842 C C . GLU A 1 99 ? 1.129 -2.337 5.725 1.00 97.56 99 GLU A C 1
ATOM 844 O O . GLU A 1 99 ? 1.234 -1.168 6.101 1.00 97.56 99 GLU A O 1
ATOM 849 N N . LEU A 1 100 ? -0.032 -2.978 5.767 1.00 97.81 100 LEU A N 1
ATOM 850 C CA . LEU A 1 100 ? -1.257 -2.386 6.278 1.00 97.81 100 LEU A CA 1
ATOM 851 C C . LEU A 1 100 ? -1.528 -2.926 7.673 1.00 97.81 100 LEU A C 1
ATOM 853 O O . LEU A 1 100 ? -1.686 -4.132 7.845 1.00 97.81 100 LEU A O 1
ATOM 857 N N . LYS A 1 101 ? -1.612 -2.033 8.663 1.00 98.12 101 LYS A N 1
ATOM 858 C CA . LYS A 1 101 ? -1.946 -2.386 10.048 1.00 98.12 101 LYS A CA 1
ATOM 859 C C . LYS A 1 101 ? -3.411 -2.130 10.343 1.00 98.12 101 LYS A C 1
ATOM 861 O O . LYS A 1 101 ? -3.923 -1.034 10.089 1.00 98.12 101 LYS A O 1
ATOM 866 N N . PHE A 1 102 ? -4.043 -3.108 10.968 1.00 97.88 102 PHE A N 1
ATOM 867 C CA . PHE A 1 102 ? -5.437 -3.101 11.374 1.00 97.88 102 PHE A CA 1
ATOM 868 C C . PHE A 1 102 ? -5.549 -3.085 12.903 1.00 97.88 102 PHE A C 1
ATOM 870 O O . PHE A 1 102 ? -4.619 -3.445 13.621 1.00 97.88 102 PHE A O 1
ATOM 877 N N . ASP A 1 103 ? -6.679 -2.615 13.417 1.00 97.00 103 ASP A N 1
ATOM 878 C CA . ASP A 1 103 ? -7.011 -2.753 14.836 1.00 97.00 103 ASP A CA 1
ATOM 879 C C . ASP A 1 103 ? -7.667 -4.109 15.151 1.00 97.00 103 ASP A C 1
ATOM 881 O O . ASP A 1 103 ? -7.857 -4.959 14.281 1.00 97.00 103 ASP A O 1
ATOM 885 N N . CYS A 1 104 ? -8.062 -4.300 16.412 1.00 96.81 104 CYS A N 1
ATOM 886 C CA . CYS A 1 104 ? -8.780 -5.494 16.861 1.00 96.81 104 CYS A CA 1
ATOM 887 C C . CYS A 1 104 ? -10.177 -5.669 16.237 1.00 96.81 104 CYS A C 1
ATOM 889 O O . CYS A 1 104 ? -10.744 -6.754 16.330 1.00 96.81 104 CYS A O 1
ATOM 891 N N . GLU A 1 105 ? -10.725 -4.638 15.593 1.00 96.62 105 GLU A N 1
ATOM 892 C CA . GLU A 1 105 ? -11.977 -4.690 14.837 1.00 96.62 105 GLU A CA 1
ATOM 893 C C . GLU A 1 105 ? -11.734 -4.894 13.328 1.00 96.62 105 GLU A C 1
ATOM 895 O O . GLU A 1 105 ? -12.656 -4.734 12.527 1.00 96.62 105 GLU A O 1
ATOM 900 N N . ASN A 1 106 ? -10.506 -5.249 12.926 1.00 96.69 106 ASN A N 1
ATOM 901 C CA . ASN A 1 106 ? -10.077 -5.399 11.535 1.00 96.69 106 ASN A CA 1
ATOM 902 C C . ASN A 1 106 ? -10.271 -4.131 10.687 1.00 96.69 106 ASN A C 1
ATOM 904 O O . ASN A 1 106 ? -10.596 -4.211 9.500 1.00 96.69 106 ASN A O 1
ATOM 908 N N . ARG A 1 107 ? -10.072 -2.947 11.272 1.00 97.00 107 ARG A N 1
ATOM 909 C CA . ARG A 1 107 ? -10.141 -1.669 10.555 1.00 97.00 107 ARG A CA 1
ATOM 910 C C . ARG A 1 107 ? -8.760 -1.078 10.336 1.00 97.00 107 ARG A C 1
ATOM 912 O O . ARG A 1 107 ? -7.940 -1.051 11.251 1.00 97.00 107 ARG A O 1
ATOM 919 N N . LEU A 1 108 ? -8.519 -0.556 9.137 1.00 97.44 108 LEU A N 1
ATOM 920 C CA . LEU A 1 108 ? -7.237 0.008 8.727 1.00 97.44 108 LEU A CA 1
ATOM 921 C C . LEU A 1 108 ? -6.846 1.193 9.619 1.00 97.44 108 LEU A C 1
ATOM 923 O O . LEU A 1 108 ? -7.614 2.138 9.807 1.00 97.44 108 LEU A O 1
ATOM 927 N N . ARG A 1 109 ? -5.634 1.173 10.172 1.00 96.94 109 ARG A N 1
ATOM 928 C CA . ARG A 1 109 ? -5.118 2.239 11.043 1.00 96.94 109 ARG A CA 1
ATOM 929 C C . ARG A 1 109 ? -3.920 2.951 10.449 1.00 96.94 109 ARG A C 1
ATOM 931 O O . ARG A 1 109 ? -3.843 4.174 10.600 1.00 96.94 109 ARG A O 1
ATOM 938 N N . ARG A 1 110 ? -3.001 2.200 9.842 1.00 96.69 110 ARG A N 1
ATOM 939 C CA . ARG A 1 110 ? -1.739 2.702 9.287 1.00 96.69 110 ARG A CA 1
ATOM 940 C C . ARG A 1 110 ? -1.357 1.913 8.048 1.00 96.69 110 ARG A C 1
ATOM 942 O O . ARG A 1 110 ? -1.751 0.757 7.910 1.00 96.69 110 ARG A O 1
ATOM 949 N N . MET A 1 111 ? -0.564 2.548 7.203 1.00 95.94 111 MET A N 1
ATOM 950 C CA . MET A 1 111 ? 0.015 1.954 6.014 1.00 95.94 111 MET A CA 1
ATOM 951 C C . MET A 1 111 ? 1.481 2.366 5.948 1.00 95.94 111 MET A C 1
ATOM 953 O O . MET A 1 111 ? 1.793 3.546 6.096 1.00 95.94 111 MET A O 1
ATOM 957 N N . TRP A 1 112 ? 2.361 1.395 5.757 1.00 96.19 112 TRP A N 1
ATOM 958 C CA . TRP A 1 112 ? 3.798 1.597 5.641 1.00 96.19 112 TRP A CA 1
ATOM 959 C C . TRP A 1 112 ? 4.268 1.159 4.267 1.00 96.19 112 TRP A C 1
ATOM 961 O O . TRP A 1 112 ? 3.721 0.219 3.691 1.00 96.19 112 TRP A O 1
ATOM 971 N N . LEU A 1 113 ? 5.267 1.863 3.764 1.00 95.19 113 LEU A N 1
ATOM 972 C CA . LEU A 1 113 ? 5.998 1.565 2.552 1.00 95.19 113 LEU A CA 1
ATOM 973 C C . LEU A 1 113 ? 7.397 1.105 2.943 1.00 95.19 113 LEU A C 1
ATOM 975 O O . LEU A 1 113 ? 8.129 1.845 3.602 1.00 95.19 113 LEU A O 1
ATOM 979 N N . HIS A 1 114 ? 7.759 -0.087 2.490 1.00 94.81 114 HIS A N 1
ATOM 980 C CA . HIS A 1 114 ? 9.096 -0.638 2.636 1.00 94.81 114 HIS A CA 1
ATOM 981 C C . HIS A 1 114 ? 9.772 -0.665 1.267 1.00 94.81 114 HIS A C 1
ATOM 983 O O . HIS A 1 114 ? 9.210 -1.192 0.297 1.00 94.81 114 HIS A O 1
ATOM 989 N N . LEU A 1 115 ? 10.973 -0.091 1.199 1.00 90.75 115 LEU A N 1
ATOM 990 C CA . LEU A 1 115 ? 11.806 -0.038 0.001 1.00 90.75 115 LEU A CA 1
ATOM 991 C C . LEU A 1 115 ? 13.197 -0.631 0.293 1.00 90.75 115 LEU A C 1
ATOM 993 O O . LEU A 1 115 ? 13.670 -0.569 1.429 1.00 90.75 115 LEU A O 1
ATOM 997 N N . PRO A 1 116 ? 13.896 -1.196 -0.707 1.00 85.25 116 PRO A N 1
ATOM 998 C CA . PRO A 1 116 ? 15.209 -1.793 -0.497 1.00 85.25 116 PRO A CA 1
ATOM 999 C C . PRO A 1 116 ? 16.252 -0.736 -0.109 1.00 85.25 116 PRO A C 1
ATOM 1001 O O . PRO A 1 116 ? 16.587 0.122 -0.918 1.00 85.25 116 PRO A O 1
ATOM 1004 N N . GLY A 1 117 ? 16.818 -0.849 1.096 1.00 84.56 117 GLY A N 1
ATOM 1005 C CA . GLY A 1 117 ? 17.920 0.011 1.551 1.00 84.56 117 GLY A CA 1
ATOM 1006 C C . GLY A 1 117 ? 17.509 1.399 2.052 1.00 84.56 117 GLY A C 1
ATOM 1007 O O . GLY A 1 117 ? 18.392 2.190 2.367 1.00 84.56 117 GLY A O 1
ATOM 1008 N N . GLU A 1 118 ? 16.208 1.667 2.163 1.00 86.50 118 GLU A N 1
ATOM 1009 C CA . GLU A 1 118 ? 15.644 2.908 2.705 1.00 86.50 118 GLU A CA 1
ATOM 1010 C C . GLU A 1 118 ? 14.981 2.655 4.067 1.00 86.50 118 GLU A C 1
ATOM 1012 O O . GLU A 1 118 ? 14.698 1.511 4.434 1.00 86.50 118 GLU A O 1
ATOM 1017 N N . GLU A 1 119 ? 14.717 3.724 4.820 1.00 88.56 119 GLU A N 1
ATOM 1018 C CA . GLU A 1 119 ? 13.895 3.642 6.030 1.00 88.56 119 GLU A CA 1
ATOM 1019 C C . GLU A 1 119 ? 12.409 3.453 5.692 1.00 88.56 119 GLU A C 1
ATOM 1021 O O . GLU A 1 119 ? 11.917 3.921 4.663 1.00 88.56 119 GLU A O 1
ATOM 1026 N N . ASP A 1 120 ? 11.679 2.794 6.593 1.00 92.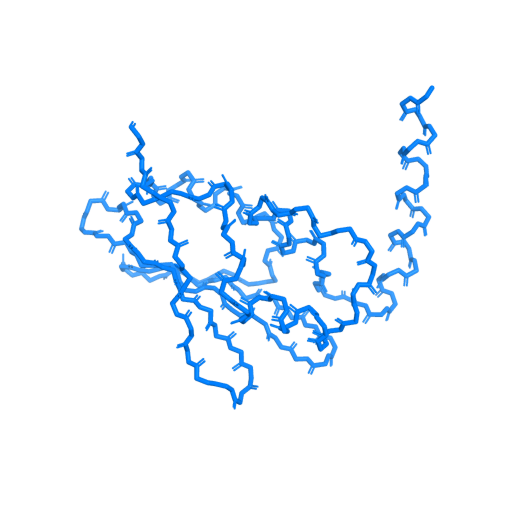25 120 ASP A N 1
ATOM 1027 C CA . ASP A 1 120 ? 10.241 2.578 6.450 1.00 92.25 120 ASP A CA 1
ATOM 1028 C C . ASP A 1 120 ? 9.477 3.906 6.477 1.00 92.25 120 ASP A C 1
ATOM 1030 O O . ASP A 1 120 ? 9.591 4.702 7.415 1.00 92.25 120 ASP A O 1
ATOM 1034 N N . LEU A 1 121 ? 8.625 4.119 5.475 1.00 92.56 121 LEU A N 1
ATOM 1035 C CA . LEU A 1 121 ? 7.866 5.358 5.322 1.00 92.56 121 LEU A CA 1
ATOM 1036 C C . LEU A 1 121 ? 6.390 5.132 5.644 1.00 92.56 121 LEU A C 1
ATOM 1038 O O . LEU A 1 121 ? 5.722 4.310 5.018 1.00 92.56 121 LEU A O 1
ATOM 1042 N N . GLU A 1 122 ? 5.840 5.890 6.594 1.00 93.44 122 GLU A N 1
ATOM 1043 C CA . GLU A 1 122 ? 4.395 5.868 6.848 1.00 93.44 122 GLU A CA 1
ATOM 1044 C C . GLU A 1 122 ? 3.659 6.655 5.754 1.00 93.44 122 GLU A C 1
ATOM 1046 O O . GLU A 1 122 ? 3.819 7.872 5.619 1.00 93.44 122 GLU A O 1
ATOM 1051 N N . ILE A 1 123 ? 2.798 5.970 5.002 1.00 91.94 123 ILE A N 1
ATOM 1052 C CA . ILE A 1 123 ? 1.908 6.598 4.028 1.00 91.94 123 ILE A CA 1
ATOM 1053 C C . ILE A 1 123 ? 0.674 7.120 4.759 1.00 91.94 123 ILE A C 1
ATOM 1055 O O . ILE A 1 123 ? -0.047 6.393 5.450 1.00 91.94 123 ILE A O 1
ATOM 1059 N N . LYS A 1 124 ? 0.401 8.415 4.585 1.00 91.12 124 LYS A N 1
ATOM 1060 C CA . LYS A 1 124 ? -0.765 9.055 5.194 1.00 91.12 124 LYS A CA 1
ATOM 1061 C C . LYS A 1 124 ? -2.042 8.566 4.522 1.00 91.12 124 LYS A C 1
ATOM 1063 O O . LYS A 1 124 ? -2.239 8.753 3.326 1.00 91.12 124 LYS A O 1
ATOM 1068 N N . LEU A 1 125 ? -2.940 8.016 5.331 1.00 91.19 125 LEU A N 1
ATOM 1069 C CA . LEU A 1 125 ? -4.284 7.647 4.902 1.00 91.19 125 LEU A CA 1
ATOM 1070 C C . LEU A 1 125 ? -5.250 8.828 5.093 1.00 91.19 125 LEU A C 1
ATOM 1072 O O . LEU A 1 125 ? -5.231 9.453 6.165 1.00 91.19 125 LEU A O 1
ATOM 1076 N N . PRO A 1 126 ? -6.119 9.122 4.112 1.00 89.06 126 PRO A N 1
ATOM 1077 C CA . PRO A 1 126 ? -7.197 10.085 4.291 1.00 89.06 126 PRO A CA 1
ATOM 1078 C C . PRO A 1 126 ? -8.140 9.647 5.423 1.00 89.06 126 PRO A C 1
ATOM 1080 O O . PRO A 1 126 ? -8.286 8.460 5.734 1.00 89.06 126 PRO A O 1
ATOM 1083 N N . LYS A 1 127 ? -8.756 10.625 6.096 1.00 78.94 127 LYS A N 1
ATOM 1084 C CA . LYS A 1 127 ? -9.780 10.363 7.114 1.00 78.94 127 LYS A CA 1
ATOM 1085 C C . LYS A 1 127 ? -11.133 10.229 6.422 1.00 78.94 127 LYS A C 1
ATOM 1087 O O . LYS A 1 127 ? -11.460 11.076 5.598 1.00 78.94 127 LYS A O 1
ATOM 1092 N N . ASN A 1 128 ? -11.906 9.224 6.825 1.00 67.31 128 ASN A N 1
ATOM 1093 C CA . ASN A 1 128 ? -13.326 9.123 6.494 1.00 67.31 128 ASN A CA 1
ATOM 1094 C C . ASN A 1 128 ? -14.017 10.444 6.897 1.00 67.31 128 ASN A C 1
ATOM 1096 O O . ASN A 1 128 ? -13.845 10.882 8.043 1.00 67.31 128 ASN A O 1
ATOM 1100 N N . SER A 1 129 ? -14.672 11.111 5.942 1.00 53.62 129 SER A N 1
ATOM 1101 C CA . SER A 1 129 ? -15.395 12.378 6.161 1.00 53.62 129 SER A CA 1
ATOM 1102 C C . SER A 1 129 ? -16.761 12.138 6.789 1.00 53.62 129 SER A C 1
ATOM 1104 O O . SER A 1 129 ? -17.397 11.123 6.433 1.00 53.62 129 SER A O 1
#

Sequence (129 aa):
MKAYNRLKNHIQLGYNRIRYPFSMPEEVGLDLGLDITNALNFESFLEFLSSGSCLPQNLEKYMRREEVERFFAHPFRTDHFQDKTLFSYYFKQGWVEFELKFDCENRLRRMWLHLPGEEDLEIKLPKNS

Radius of gyration: 15.26 Å; Cα contacts (8 Å, |Δi|>4): 211; chains: 1; bounding box: 33×26×47 Å

Solvent-accessible surface area (backbone atoms only — not comparable to full-atom values): 7330 Å² total; per-residue (Å²): 115,78,68,61,59,54,54,52,50,57,59,53,51,62,61,47,40,76,72,25,76,76,32,47,74,49,50,58,18,55,34,34,49,40,91,60,73,73,91,63,53,72,66,62,45,49,52,48,59,70,64,71,74,52,57,45,67,70,46,43,43,58,38,46,48,77,63,54,56,64,41,56,77,66,51,75,43,75,49,82,53,97,47,34,40,36,37,33,35,42,40,83,90,50,53,42,34,39,43,36,32,35,47,98,83,41,22,32,70,48,35,32,40,44,47,85,94,55,76,77,39,76,46,65,61,47,72,75,127

Mean predicted aligned error: 7.49 Å

Foldseek 3Di:
DVVVVVVVVVVVVVVVCVQFVQDALVLVCQLQVHPPPDRDDPVSSVCVVQVLPSARPQFAFFAAQVSSVVSNPRASDWDDDDFWIKGWTDGPVFIKIKIFGHDPRRTTHWIWIDGPPDDIDTRDHHHDD